Protein AF-A0A6I3BNY4-F1 (afdb_monomer)

Mean predicted aligned error: 3.87 Å

Sequence (80 aa):
ISPRTGDLELDGLISLEELQESIGVSLPEGPYETLSGFIMHFLGRIAVEHDVVRVNGARFTIISMSGKRVGQVLVARDEI

Structure (mmCIF, N/CA/C/O backbone):
data_AF-A0A6I3BNY4-F1
#
_entry.id   AF-A0A6I3BNY4-F1
#
loop_
_atom_site.group_PDB
_atom_site.id
_atom_site.type_symbol
_atom_site.label_atom_id
_atom_site.label_alt_id
_atom_site.label_comp_id
_atom_site.label_asym_id
_atom_site.label_entity_id
_atom_site.label_seq_id
_atom_site.pdbx_PDB_ins_code
_atom_site.Cartn_x
_atom_site.Cartn_y
_atom_site.Cartn_z
_atom_site.occupancy
_atom_site.B_iso_or_equiv
_atom_site.auth_seq_id
_atom_site.auth_comp_id
_atom_site.auth_asym_id
_atom_site.auth_atom_id
_atom_site.pdbx_PDB_model_num
ATOM 1 N N . ILE A 1 1 ? 5.959 -15.581 -4.246 1.00 55.09 1 ILE A N 1
ATOM 2 C CA . ILE A 1 1 ? 6.440 -14.712 -5.346 1.00 55.09 1 ILE A CA 1
ATOM 3 C C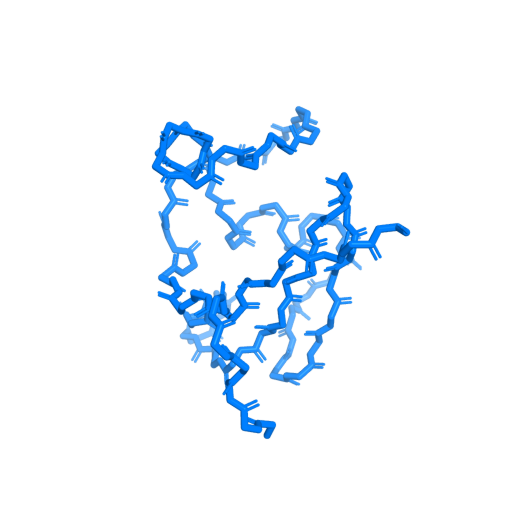 . ILE A 1 1 ? 7.832 -14.267 -4.929 1.00 55.09 1 ILE A C 1
ATOM 5 O O . ILE A 1 1 ? 7.934 -13.690 -3.857 1.00 55.09 1 ILE A O 1
ATOM 9 N N . SER A 1 2 ? 8.892 -14.629 -5.655 1.00 56.22 2 SER A N 1
ATOM 10 C CA . SER A 1 2 ? 10.232 -14.126 -5.319 1.00 56.22 2 SER A CA 1
ATOM 11 C C . SER A 1 2 ? 10.301 -12.648 -5.712 1.00 56.22 2 SER A C 1
ATOM 13 O O . SER A 1 2 ? 9.953 -12.354 -6.860 1.00 56.22 2 SER A O 1
ATOM 15 N N . PRO A 1 3 ? 10.695 -11.730 -4.811 1.00 55.09 3 PRO A N 1
ATOM 16 C CA . PRO A 1 3 ? 10.873 -10.330 -5.175 1.00 55.09 3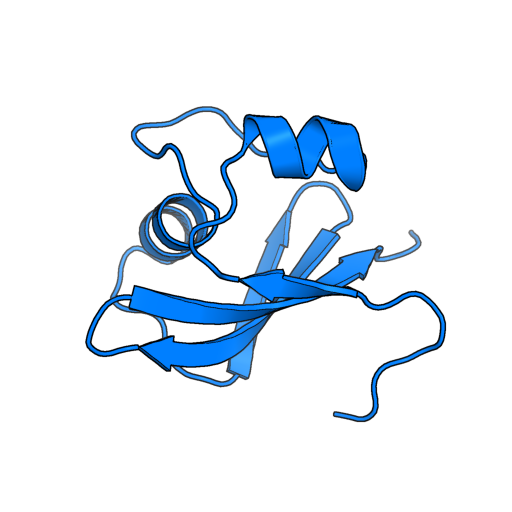 PRO A CA 1
ATOM 17 C C . PRO A 1 3 ? 11.918 -10.244 -6.287 1.00 55.09 3 PRO A C 1
ATOM 19 O O . PRO A 1 3 ? 12.979 -10.872 -6.210 1.00 55.09 3 PRO A O 1
ATOM 22 N N . ARG A 1 4 ? 11.594 -9.524 -7.361 1.00 66.38 4 ARG A N 1
ATOM 23 C CA . ARG A 1 4 ? 12.580 -9.206 -8.397 1.00 66.38 4 ARG A CA 1
ATOM 24 C C . ARG A 1 4 ? 13.450 -8.061 -7.891 1.00 66.38 4 ARG A C 1
ATOM 26 O O . ARG A 1 4 ? 13.007 -7.253 -7.077 1.00 66.38 4 ARG A O 1
ATOM 33 N N . THR A 1 5 ? 14.683 -7.975 -8.378 1.00 63.50 5 THR A N 1
ATOM 34 C CA . THR A 1 5 ? 15.559 -6.826 -8.124 1.00 63.50 5 THR A CA 1
ATOM 35 C C . THR A 1 5 ? 14.831 -5.544 -8.543 1.00 63.50 5 THR A C 1
ATOM 37 O O . THR A 1 5 ? 14.608 -5.342 -9.733 1.00 63.50 5 THR A O 1
ATOM 40 N N . GLY A 1 6 ? 14.422 -4.721 -7.573 1.00 73.81 6 GLY A N 1
ATOM 41 C CA . GLY A 1 6 ? 13.662 -3.484 -7.799 1.00 73.81 6 GLY A CA 1
ATOM 42 C C . GLY A 1 6 ? 12.227 -3.475 -7.257 1.00 73.81 6 GLY A C 1
ATOM 43 O O . GLY A 1 6 ? 11.619 -2.407 -7.234 1.00 73.81 6 GLY A O 1
ATOM 44 N N . ASP A 1 7 ? 11.696 -4.609 -6.788 1.00 86.44 7 ASP A N 1
ATOM 45 C CA . ASP A 1 7 ? 10.432 -4.619 -6.046 1.00 86.44 7 ASP A CA 1
ATOM 46 C C . ASP A 1 7 ? 10.674 -4.109 -4.604 1.00 86.44 7 ASP A C 1
ATOM 48 O O . ASP A 1 7 ? 11.670 -4.467 -3.969 1.00 86.44 7 ASP A O 1
ATOM 52 N N . LEU A 1 8 ? 9.771 -3.274 -4.085 1.00 92.69 8 LEU A N 1
ATOM 53 C CA . LEU A 1 8 ? 9.851 -2.664 -2.753 1.00 92.69 8 LEU A CA 1
ATOM 54 C C . LEU A 1 8 ? 8.727 -3.189 -1.863 1.00 92.69 8 LEU A C 1
ATOM 56 O O . LEU A 1 8 ? 7.571 -3.193 -2.274 1.00 92.69 8 LEU A O 1
ATOM 60 N N . GLU A 1 9 ? 9.048 -3.603 -0.641 1.00 95.50 9 GLU A N 1
ATOM 61 C CA . GLU A 1 9 ? 8.045 -3.951 0.368 1.00 95.50 9 GLU A CA 1
ATOM 62 C C . GLU A 1 9 ? 7.783 -2.743 1.272 1.00 95.50 9 GLU A C 1
ATOM 64 O O . GLU A 1 9 ? 8.723 -2.138 1.788 1.00 95.50 9 GLU A O 1
ATOM 69 N N . LEU A 1 10 ? 6.511 -2.374 1.421 1.00 96.75 10 LEU A N 1
ATOM 70 C CA . LEU A 1 10 ? 6.069 -1.181 2.140 1.00 96.75 10 LEU A CA 1
ATOM 71 C C . LEU A 1 10 ? 4.952 -1.505 3.122 1.00 96.75 10 LEU A C 1
ATOM 73 O O . LEU A 1 10 ? 4.056 -2.299 2.820 1.00 96.75 10 LEU A O 1
ATOM 77 N N . ASP A 1 11 ? 4.940 -0.777 4.237 1.00 97.94 11 ASP A N 1
ATOM 78 C CA . ASP A 1 11 ? 3.809 -0.775 5.158 1.00 97.94 11 ASP A CA 1
ATOM 79 C C . ASP A 1 11 ? 2.586 -0.118 4.497 1.00 97.94 11 ASP A C 1
ATOM 81 O O . ASP A 1 11 ? 2.672 0.956 3.899 1.00 97.94 11 ASP A O 1
ATOM 85 N N . GLY A 1 12 ? 1.419 -0.748 4.613 1.00 97.75 12 GLY A N 1
ATOM 86 C CA . GLY A 1 12 ? 0.158 -0.246 4.078 1.00 97.75 12 GLY A CA 1
ATOM 87 C C . GLY A 1 12 ? -0.299 1.076 4.707 1.00 97.75 12 GLY A C 1
ATOM 88 O O . GLY A 1 12 ? -1.198 1.720 4.167 1.00 97.75 12 GLY A O 1
ATOM 89 N N . LEU A 1 13 ? 0.290 1.504 5.825 1.00 98.00 13 LEU A N 1
ATOM 90 C CA . LEU A 1 13 ? 0.052 2.806 6.446 1.00 98.00 13 LEU A CA 1
ATOM 91 C C . LEU A 1 13 ? 0.935 3.929 5.894 1.00 98.00 13 LEU A C 1
ATOM 93 O O . LEU A 1 13 ? 0.722 5.068 6.306 1.00 98.00 13 LEU A O 1
ATOM 97 N N . ILE A 1 14 ? 1.863 3.651 4.966 1.00 97.44 14 ILE A N 1
ATOM 98 C CA . ILE A 1 14 ? 2.617 4.708 4.276 1.00 97.44 14 ILE A CA 1
ATOM 99 C C . ILE A 1 14 ? 1.642 5.736 3.689 1.00 97.44 14 ILE A C 1
ATOM 101 O O . ILE A 1 14 ? 0.619 5.366 3.089 1.00 97.44 14 ILE A O 1
ATOM 105 N N . SER A 1 15 ? 1.929 7.021 3.904 1.00 97.56 15 SER A N 1
ATOM 106 C CA . SER A 1 15 ? 1.111 8.096 3.346 1.00 97.56 15 SER A CA 1
ATOM 107 C C . SER A 1 15 ? 1.290 8.155 1.830 1.00 97.56 15 SER A C 1
ATOM 109 O O . SER A 1 15 ? 2.320 7.748 1.288 1.00 97.56 15 SER A O 1
ATOM 111 N N . LEU A 1 16 ? 0.283 8.655 1.113 1.00 96.25 16 LEU A N 1
ATOM 112 C CA . LEU A 1 16 ? 0.401 8.805 -0.340 1.00 96.25 16 LEU A CA 1
ATOM 113 C C . LEU A 1 16 ? 1.420 9.873 -0.749 1.00 96.25 16 LEU A C 1
ATOM 115 O O . LEU A 1 16 ? 2.036 9.749 -1.805 1.00 96.25 16 LEU A O 1
ATOM 119 N N . GLU A 1 17 ? 1.623 10.877 0.100 1.00 95.81 17 GLU A N 1
ATOM 120 C CA . GLU A 1 17 ? 2.675 11.880 -0.063 1.00 95.81 17 GLU A CA 1
ATOM 121 C C . GLU A 1 17 ? 4.060 11.226 0.018 1.00 95.81 17 GLU A C 1
ATOM 123 O O . GLU A 1 17 ? 4.842 11.324 -0.924 1.00 95.81 17 GLU A O 1
ATOM 128 N N . GLU A 1 18 ? 4.325 10.446 1.069 1.00 95.25 18 GLU A N 1
ATOM 129 C CA . GLU A 1 18 ? 5.602 9.748 1.245 1.00 95.25 18 GLU A CA 1
ATOM 130 C C . GLU A 1 18 ? 5.839 8.693 0.153 1.00 95.25 18 GLU A C 1
ATOM 132 O O . GLU A 1 18 ? 6.961 8.544 -0.337 1.00 95.25 18 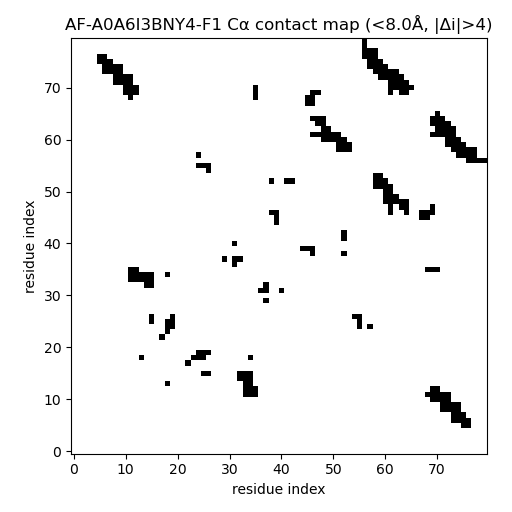GLU A O 1
ATOM 137 N N . LEU A 1 19 ? 4.785 7.989 -0.280 1.00 93.62 19 LEU A N 1
ATOM 138 C CA . LEU A 1 19 ? 4.840 7.065 -1.415 1.00 93.62 19 LEU A CA 1
ATOM 139 C C . LEU A 1 19 ? 5.292 7.784 -2.696 1.00 93.62 19 LEU A C 1
ATOM 141 O O . LEU A 1 19 ? 6.147 7.281 -3.434 1.00 93.62 19 LEU A O 1
ATOM 145 N N . GLN A 1 20 ? 4.738 8.967 -2.958 1.00 93.19 20 GLN A N 1
ATOM 146 C CA . GLN A 1 20 ? 5.110 9.775 -4.111 1.00 93.19 20 GLN A CA 1
ATOM 147 C C . GLN A 1 20 ? 6.543 10.303 -3.991 1.00 93.19 20 GLN A C 1
ATOM 149 O O . GLN A 1 20 ? 7.299 10.204 -4.956 1.00 93.19 20 GLN A O 1
ATOM 154 N N . GLU A 1 21 ? 6.939 10.830 -2.835 1.00 92.50 21 GLU A N 1
ATOM 155 C CA . GLU A 1 21 ? 8.268 11.412 -2.622 1.00 92.50 21 GLU A CA 1
ATOM 156 C C . GLU A 1 21 ? 9.386 10.364 -2.656 1.00 92.50 21 GLU A C 1
ATOM 158 O O . GLU A 1 21 ? 10.417 10.568 -3.298 1.00 92.50 21 GLU A O 1
ATOM 163 N N . SER A 1 22 ? 9.171 9.220 -2.004 1.00 86.88 22 SER A N 1
ATOM 164 C CA . SER A 1 22 ? 10.203 8.195 -1.815 1.00 86.88 22 SER A CA 1
ATOM 165 C C . SER A 1 22 ? 10.298 7.223 -2.989 1.00 86.88 22 SER A C 1
ATOM 167 O O . SER A 1 22 ? 11.367 6.678 -3.265 1.00 86.88 22 SER A O 1
ATOM 169 N N . ILE A 1 23 ? 9.179 6.975 -3.679 1.00 84.44 23 ILE A N 1
ATOM 170 C CA . ILE A 1 23 ? 9.059 5.894 -4.675 1.00 84.44 23 ILE A CA 1
ATOM 171 C C . ILE A 1 23 ? 8.660 6.435 -6.049 1.00 84.44 23 ILE A C 1
ATOM 173 O O . ILE A 1 23 ? 8.746 5.722 -7.053 1.00 84.44 23 ILE A O 1
ATOM 177 N N . GLY A 1 24 ? 8.260 7.706 -6.138 1.00 88.38 24 GLY A N 1
ATOM 178 C CA . GLY A 1 24 ? 7.870 8.351 -7.389 1.00 88.38 24 GLY A CA 1
ATOM 179 C C . GLY A 1 24 ? 6.580 7.789 -7.980 1.00 88.38 24 GLY A C 1
ATOM 180 O O . GLY A 1 24 ? 6.378 7.896 -9.188 1.00 88.38 24 GLY A O 1
ATOM 181 N N . VAL A 1 25 ? 5.742 7.136 -7.167 1.00 88.19 25 VAL A N 1
ATOM 182 C CA . VAL A 1 25 ? 4.445 6.612 -7.605 1.00 88.19 25 VAL A CA 1
ATOM 183 C C . VAL A 1 25 ? 3.356 7.570 -7.153 1.00 88.19 25 VAL A C 1
ATOM 185 O O . VAL A 1 25 ? 3.085 7.694 -5.964 1.00 88.19 25 VAL A O 1
ATOM 188 N N . SER A 1 26 ? 2.726 8.231 -8.120 1.00 89.88 26 SER A N 1
ATOM 189 C CA . SER A 1 26 ? 1.548 9.061 -7.879 1.00 89.88 26 SER A CA 1
ATOM 190 C C . SER A 1 26 ? 0.288 8.228 -8.086 1.00 89.88 26 SER A C 1
ATOM 192 O O . SER A 1 26 ? 0.174 7.484 -9.067 1.00 89.88 26 SER A O 1
ATOM 194 N N . LEU A 1 27 ? -0.653 8.339 -7.156 1.00 93.44 27 LEU A N 1
ATOM 195 C CA . LEU A 1 27 ? -1.949 7.671 -7.205 1.00 93.44 27 LEU A CA 1
ATOM 196 C C . LEU A 1 27 ? -3.051 8.696 -7.503 1.00 93.44 27 LEU A C 1
ATOM 198 O O . LEU A 1 27 ? -2.834 9.890 -7.301 1.00 93.44 27 LEU A O 1
ATOM 202 N N . PRO A 1 28 ? -4.224 8.262 -8.000 1.00 93.56 28 PRO A N 1
ATOM 203 C CA . PRO A 1 28 ? -5.374 9.148 -8.143 1.00 93.56 28 PRO A CA 1
ATOM 204 C C . PRO A 1 28 ? -5.716 9.866 -6.827 1.00 93.56 28 PRO A C 1
ATOM 206 O O . PRO A 1 28 ? -5.372 9.392 -5.747 1.00 93.56 28 PRO A O 1
ATOM 209 N N . GLU A 1 29 ? -6.413 10.998 -6.909 1.00 92.81 29 GLU A N 1
ATOM 210 C CA . GLU A 1 29 ? -6.981 11.644 -5.722 1.00 92.81 29 GLU A CA 1
ATOM 211 C C . GLU A 1 29 ? -8.245 10.906 -5.248 1.00 92.81 29 GLU A C 1
ATOM 213 O O . GLU A 1 29 ? -8.949 10.257 -6.032 1.00 92.81 29 GLU A O 1
A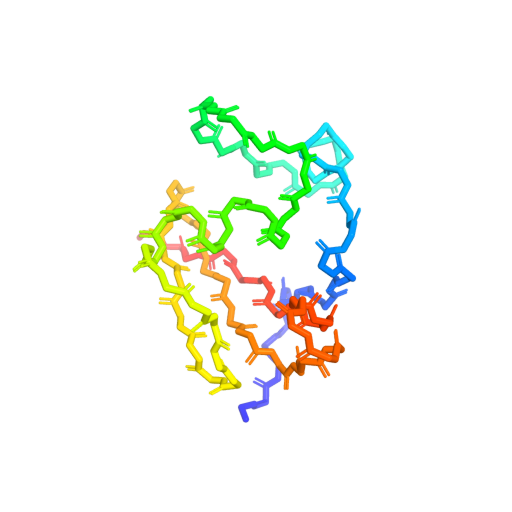TOM 218 N N . GLY A 1 30 ? -8.564 11.007 -3.957 1.00 95.25 30 GLY A N 1
ATOM 219 C CA . GLY A 1 30 ? -9.789 10.438 -3.402 1.00 95.25 30 GLY A CA 1
ATOM 220 C C . GLY A 1 30 ? -9.863 10.498 -1.876 1.00 95.25 30 GLY A C 1
ATOM 221 O O . GLY A 1 30 ? -9.027 11.137 -1.240 1.00 95.25 30 GLY A O 1
ATOM 222 N N . PRO A 1 31 ? -10.875 9.853 -1.264 1.00 96.88 31 PRO A N 1
ATOM 223 C CA . PRO A 1 31 ? -11.110 9.894 0.180 1.00 96.88 31 PRO A CA 1
ATOM 224 C C . PRO A 1 31 ? -10.183 8.921 0.934 1.00 96.88 31 PRO A C 1
ATOM 226 O O . PRO A 1 31 ? -10.644 8.044 1.667 1.00 96.88 31 PRO A O 1
ATOM 229 N N . TYR A 1 32 ? -8.878 9.024 0.702 1.00 97.06 32 TYR A N 1
ATOM 230 C CA . TYR A 1 32 ? -7.850 8.168 1.282 1.00 97.06 32 TYR A CA 1
ATOM 231 C C . TYR A 1 32 ? -6.531 8.928 1.423 1.00 97.06 32 TYR A C 1
ATOM 233 O O . TYR A 1 32 ? -6.206 9.790 0.616 1.00 97.06 32 TYR A O 1
ATOM 241 N N . GLU A 1 33 ? -5.757 8.566 2.442 1.00 97.25 33 GLU A N 1
ATOM 242 C CA . GLU A 1 33 ? -4.483 9.228 2.765 1.00 97.25 33 GLU A CA 1
ATOM 243 C C . GLU A 1 33 ? -3.307 8.244 2.808 1.00 97.25 33 GLU A C 1
ATOM 245 O O . GLU A 1 33 ? -2.150 8.649 2.737 1.00 97.25 33 GLU A O 1
ATOM 250 N N . THR A 1 34 ? -3.598 6.941 2.893 1.00 98.31 34 THR A N 1
ATOM 251 C CA . THR A 1 34 ? -2.605 5.864 2.981 1.00 98.31 34 THR A CA 1
ATOM 252 C C . THR A 1 34 ? -2.760 4.863 1.848 1.00 98.31 34 THR A C 1
ATOM 254 O O . THR A 1 34 ? -3.836 4.738 1.250 1.00 98.31 34 THR A O 1
ATOM 257 N N . LEU A 1 35 ? -1.710 4.078 1.602 1.00 97.81 35 LEU A N 1
ATOM 258 C CA . LEU A 1 35 ? -1.741 3.017 0.597 1.00 97.81 35 LEU A CA 1
ATOM 259 C C . LEU A 1 35 ? -2.848 1.982 0.874 1.00 97.81 35 LEU A C 1
ATOM 261 O O . LEU A 1 35 ? -3.559 1.573 -0.043 1.00 97.81 35 LEU A O 1
ATOM 265 N N . SER A 1 36 ? -3.065 1.604 2.136 1.00 98.38 36 SER A N 1
ATOM 266 C CA . SER A 1 36 ? -4.166 0.721 2.532 1.00 98.38 36 SER A CA 1
ATOM 267 C C . SER A 1 36 ? -5.523 1.347 2.221 1.00 98.38 36 SER A C 1
ATOM 269 O O . SER A 1 36 ? -6.421 0.629 1.783 1.00 98.38 36 SER A O 1
ATOM 271 N N . GLY A 1 37 ? -5.702 2.647 2.474 1.00 98.38 37 GLY A N 1
ATOM 272 C CA . GLY A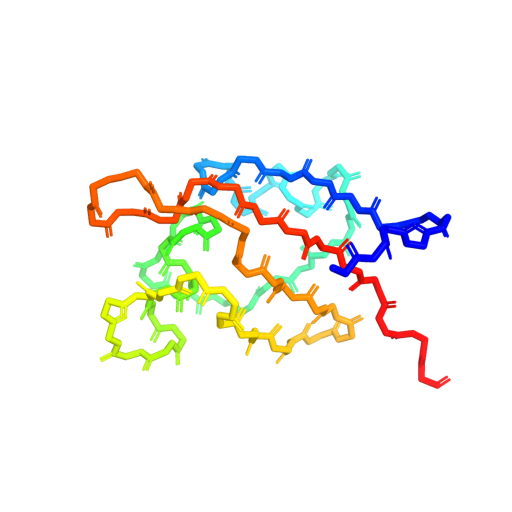 1 37 ? -6.949 3.352 2.174 1.00 98.38 37 GLY A CA 1
ATOM 273 C C . GLY A 1 37 ? -7.237 3.363 0.675 1.00 98.38 37 GLY A C 1
ATOM 274 O O . GLY A 1 37 ? -8.335 2.992 0.258 1.00 98.38 37 GLY A O 1
ATOM 275 N N . PHE A 1 38 ? -6.222 3.690 -0.126 1.00 98.31 38 PHE A N 1
ATOM 276 C CA . PHE A 1 38 ? -6.303 3.649 -1.582 1.00 98.31 38 PHE A CA 1
ATOM 277 C C . PHE A 1 38 ? -6.675 2.253 -2.099 1.00 98.31 38 PHE A C 1
ATOM 279 O O . PHE A 1 38 ? -7.648 2.120 -2.838 1.00 98.31 38 PHE A O 1
ATOM 286 N N . ILE A 1 39 ? -5.951 1.205 -1.688 1.00 98.25 39 ILE A N 1
ATOM 287 C CA . ILE A 1 39 ? -6.185 -0.174 -2.153 1.00 98.25 39 ILE A CA 1
ATOM 288 C C . ILE A 1 39 ? -7.620 -0.615 -1.847 1.00 98.25 39 ILE A C 1
ATOM 290 O O . ILE A 1 39 ? -8.308 -1.147 -2.716 1.00 98.25 39 ILE A O 1
ATOM 294 N N . MET A 1 40 ? -8.088 -0.373 -0.622 1.00 97.94 40 MET A N 1
ATOM 295 C CA . MET A 1 40 ? -9.443 -0.738 -0.200 1.00 97.94 40 MET A CA 1
ATOM 296 C C . MET A 1 40 ? -10.509 0.014 -0.999 1.00 97.94 40 MET A C 1
ATOM 298 O O . MET A 1 40 ? -11.504 -0.579 -1.418 1.00 97.94 40 MET A O 1
ATOM 302 N N . HIS A 1 41 ? -10.290 1.312 -1.233 1.00 98.06 41 HIS A N 1
ATOM 303 C CA . HIS A 1 41 ? -11.182 2.135 -2.040 1.00 98.06 41 HIS A CA 1
ATOM 304 C C . HIS A 1 41 ? -11.230 1.649 -3.493 1.00 98.06 41 HIS A C 1
ATOM 306 O O . HIS A 1 41 ? -12.313 1.461 -4.038 1.00 98.06 41 HIS A O 1
ATOM 312 N N . PHE A 1 42 ? -10.068 1.375 -4.090 1.00 97.69 42 PHE A N 1
ATOM 313 C CA . PHE A 1 42 ? -9.945 0.878 -5.458 1.00 97.69 42 PHE A CA 1
ATOM 314 C C . PHE A 1 42 ? -10.643 -0.476 -5.648 1.00 97.69 42 PHE A C 1
ATOM 316 O O . PHE A 1 42 ? -11.323 -0.693 -6.648 1.00 97.69 42 PHE A O 1
ATOM 323 N N . LEU A 1 43 ? -10.498 -1.390 -4.684 1.00 97.62 43 LEU A N 1
ATOM 324 C CA . LEU A 1 43 ? -11.122 -2.713 -4.741 1.00 97.62 43 LEU A CA 1
ATOM 325 C C . LEU A 1 43 ? -12.628 -2.689 -4.437 1.00 97.62 43 LEU A C 1
ATOM 327 O O . LEU A 1 43 ? -13.334 -3.625 -4.811 1.00 97.62 43 LEU A O 1
ATOM 331 N N . GLY A 1 44 ? -13.120 -1.678 -3.714 1.00 97.81 44 GLY A N 1
ATOM 332 C CA . GLY A 1 44 ? -14.514 -1.604 -3.263 1.00 97.81 44 GLY A CA 1
ATOM 333 C C . GLY A 1 44 ? -14.897 -2.670 -2.224 1.00 97.81 44 GLY A C 1
ATOM 334 O O . GLY A 1 44 ? -16.080 -2.925 -2.002 1.00 97.81 44 GLY A O 1
ATOM 335 N N . ARG A 1 45 ? -13.910 -3.322 -1.595 1.00 98.00 45 ARG A N 1
ATOM 336 C CA . ARG A 1 45 ? -14.090 -4.368 -0.576 1.00 98.00 45 ARG A CA 1
ATOM 337 C C . ARG A 1 45 ? -12.894 -4.431 0.370 1.00 98.00 45 ARG A C 1
ATOM 339 O O . ARG A 1 45 ? -11.855 -3.836 0.102 1.00 98.00 45 ARG A O 1
ATOM 346 N N . ILE A 1 46 ? -13.020 -5.222 1.441 1.00 98.00 46 ILE A N 1
ATOM 347 C CA . ILE A 1 46 ? -11.860 -5.606 2.254 1.00 98.00 46 ILE A CA 1
ATOM 348 C C . ILE A 1 46 ? -10.886 -6.403 1.367 1.00 98.00 46 ILE A C 1
ATOM 350 O O . ILE A 1 46 ? -11.285 -7.373 0.713 1.00 98.00 46 ILE A O 1
ATOM 354 N N . ALA A 1 47 ? -9.631 -5.959 1.320 1.00 98.38 47 ALA A N 1
ATOM 355 C CA . ALA A 1 47 ? -8.546 -6.627 0.617 1.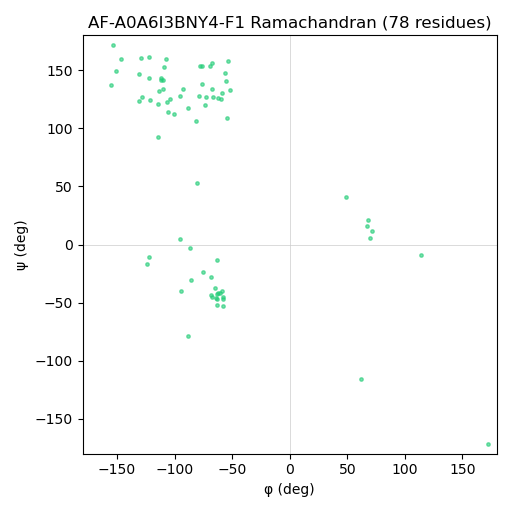00 98.38 47 ALA A CA 1
ATOM 356 C C . ALA A 1 47 ? -8.205 -7.964 1.284 1.00 98.38 47 ALA A C 1
ATOM 358 O O . ALA A 1 47 ? -8.446 -8.165 2.476 1.00 98.38 47 ALA A O 1
ATOM 359 N N . VAL A 1 48 ? -7.619 -8.869 0.514 1.00 98.50 48 VAL A N 1
ATOM 360 C CA . VAL A 1 48 ? -7.075 -10.135 1.004 1.00 98.50 48 VAL A CA 1
ATOM 361 C C . VAL A 1 48 ? -5.643 -10.308 0.514 1.00 98.50 48 VAL A C 1
ATOM 363 O O . VAL A 1 48 ? -5.215 -9.659 -0.441 1.00 98.50 48 VAL A O 1
ATOM 366 N N . GLU A 1 49 ? -4.889 -11.181 1.179 1.00 98.56 49 GLU A N 1
ATOM 367 C CA . GLU A 1 49 ? -3.543 -11.537 0.732 1.00 98.56 49 GLU A CA 1
ATOM 368 C C . GLU A 1 49 ? -3.569 -12.036 -0.715 1.00 98.56 49 GLU A C 1
ATOM 370 O O . GLU A 1 49 ? -4.491 -12.735 -1.137 1.00 98.56 49 GLU A O 1
ATOM 375 N N . HIS A 1 50 ? -2.547 -11.642 -1.471 1.00 98.06 50 HIS A N 1
ATOM 376 C CA . HIS A 1 50 ? -2.387 -11.895 -2.902 1.00 98.06 50 HIS A CA 1
ATOM 377 C C . HIS A 1 50 ? -3.352 -11.153 -3.835 1.00 98.06 50 HIS A C 1
ATOM 379 O O . HIS A 1 50 ? -3.261 -11.348 -5.049 1.00 98.06 50 HIS A O 1
ATOM 385 N N . ASP A 1 51 ? -4.198 -10.251 -3.325 1.00 98.44 51 ASP A N 1
ATOM 386 C CA . ASP A 1 51 ? -4.820 -9.246 -4.187 1.00 98.44 51 ASP A CA 1
ATOM 387 C C . ASP A 1 51 ? -3.740 -8.445 -4.934 1.00 98.44 5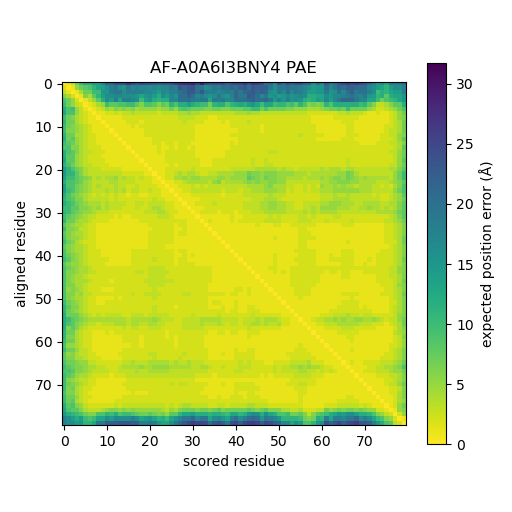1 ASP A C 1
ATOM 389 O O . ASP A 1 51 ? -2.636 -8.207 -4.428 1.00 98.44 51 ASP A O 1
ATOM 393 N N . VAL A 1 52 ? -4.070 -8.018 -6.156 1.00 97.81 52 VAL A N 1
ATOM 394 C CA . VAL A 1 52 ? -3.185 -7.211 -6.998 1.00 97.81 52 VAL A CA 1
ATOM 395 C C . VAL A 1 52 ? -3.941 -6.002 -7.532 1.00 97.81 52 VAL A C 1
ATOM 397 O O . VAL A 1 52 ? -4.949 -6.148 -8.220 1.00 97.81 52 VAL A O 1
ATOM 400 N N . VAL A 1 53 ? -3.410 -4.810 -7.267 1.00 96.75 53 VAL A N 1
ATOM 401 C CA . VAL A 1 53 ? -3.878 -3.542 -7.839 1.00 96.75 53 VAL A CA 1
ATOM 402 C C . VAL A 1 53 ? -2.828 -3.026 -8.816 1.00 96.75 53 VAL A C 1
ATOM 404 O O . VAL A 1 53 ? -1.637 -3.022 -8.507 1.00 96.75 53 VAL A O 1
ATOM 407 N N . ARG A 1 54 ? -3.256 -2.598 -10.008 1.00 95.56 54 ARG A N 1
ATOM 408 C CA . ARG A 1 54 ? -2.384 -1.980 -11.016 1.00 95.56 54 ARG A CA 1
ATOM 409 C C . ARG A 1 54 ? -2.892 -0.590 -11.351 1.00 95.56 54 ARG A C 1
ATOM 411 O O . ARG A 1 54 ? -4.049 -0.438 -11.733 1.00 95.56 54 ARG A O 1
ATOM 418 N N . VAL A 1 55 ? -2.028 0.405 -11.211 1.00 93.19 55 VAL A N 1
ATOM 419 C CA . VAL A 1 55 ? -2.360 1.812 -11.449 1.00 93.19 55 VAL A CA 1
ATOM 420 C C . VAL A 1 55 ? -1.088 2.576 -11.794 1.00 93.19 55 VAL A C 1
ATOM 422 O O . VAL A 1 55 ? -0.049 2.346 -11.184 1.00 93.19 55 VAL A O 1
ATOM 425 N N . ASN A 1 56 ? -1.154 3.462 -12.790 1.00 89.38 56 ASN A N 1
ATOM 426 C CA . ASN A 1 56 ? -0.057 4.361 -13.175 1.00 89.38 56 ASN A CA 1
ATOM 427 C C . ASN A 1 56 ? 1.312 3.670 -13.356 1.00 89.38 56 ASN A C 1
ATOM 429 O O . ASN A 1 56 ? 2.341 4.190 -12.936 1.00 89.38 56 ASN A O 1
ATOM 433 N N . GLY A 1 57 ? 1.328 2.476 -13.960 1.00 88.75 57 GLY A N 1
ATOM 434 C CA . GLY A 1 57 ? 2.563 1.711 -14.181 1.00 88.75 57 GLY A CA 1
ATOM 435 C C . GLY A 1 57 ? 3.170 1.099 -12.912 1.00 88.75 57 GLY A C 1
ATOM 436 O O . GLY A 1 57 ? 4.300 0.622 -12.943 1.00 88.75 57 GLY A O 1
ATOM 437 N N . ALA A 1 58 ? 2.442 1.091 -11.795 1.00 92.38 58 ALA A N 1
ATOM 438 C CA . ALA A 1 58 ? 2.811 0.395 -10.571 1.00 92.38 58 ALA A CA 1
ATOM 439 C C . ALA A 1 58 ? 1.860 -0.778 -10.305 1.00 92.38 58 ALA A C 1
ATOM 441 O O . ALA A 1 58 ? 0.649 -0.701 -10.534 1.00 92.38 58 ALA A O 1
ATOM 442 N N . ARG A 1 59 ? 2.422 -1.865 -9.781 1.00 95.00 59 ARG A N 1
ATOM 443 C CA . ARG A 1 59 ? 1.712 -3.053 -9.319 1.00 95.00 59 ARG A CA 1
ATOM 444 C C . ARG A 1 59 ? 1.889 -3.191 -7.817 1.00 95.00 59 ARG A C 1
ATOM 446 O O . ARG A 1 59 ? 3.003 -3.386 -7.344 1.00 95.00 59 ARG A O 1
ATOM 453 N N . PHE A 1 60 ? 0.777 -3.187 -7.100 1.00 96.88 60 PHE A N 1
ATOM 454 C CA . PHE A 1 60 ? 0.691 -3.373 -5.659 1.00 96.88 60 PHE A CA 1
ATOM 455 C C . PHE A 1 60 ? 0.157 -4.771 -5.382 1.00 96.88 60 PHE A C 1
ATOM 457 O O . PHE A 1 60 ? -0.979 -5.077 -5.737 1.00 96.88 60 PHE A O 1
ATOM 464 N N . THR A 1 61 ? 0.975 -5.629 -4.785 1.00 97.88 61 THR A N 1
ATOM 465 C CA . THR A 1 61 ? 0.576 -6.977 -4.367 1.00 97.88 61 THR A CA 1
ATOM 466 C C . THR A 1 61 ? 0.446 -6.996 -2.856 1.00 97.88 61 THR A C 1
ATOM 468 O O . THR A 1 61 ? 1.408 -6.683 -2.159 1.00 97.88 61 THR A O 1
ATOM 471 N N . ILE A 1 62 ? -0.722 -7.367 -2.343 1.00 98.50 62 ILE A N 1
ATOM 472 C CA . ILE A 1 62 ? -0.943 -7.448 -0.900 1.00 98.50 62 ILE A CA 1
ATOM 473 C C . ILE A 1 62 ? -0.207 -8.690 -0.390 1.00 98.50 62 ILE A C 1
ATOM 475 O O . ILE A 1 62 ? -0.485 -9.808 -0.828 1.00 98.50 62 ILE A O 1
ATOM 479 N N . ILE A 1 63 ? 0.745 -8.490 0.517 1.00 98.44 63 ILE A N 1
ATOM 480 C CA . ILE A 1 63 ? 1.553 -9.564 1.104 1.00 98.44 63 ILE A CA 1
ATOM 481 C C . ILE A 1 63 ? 0.948 -10.037 2.416 1.00 98.44 63 ILE A C 1
ATOM 483 O O . ILE A 1 63 ? 0.913 -11.238 2.661 1.00 98.44 63 ILE A O 1
ATOM 487 N N . SER A 1 64 ? 0.448 -9.113 3.235 1.00 98.62 64 SER A N 1
ATOM 488 C CA . SER A 1 64 ? -0.182 -9.453 4.508 1.00 98.62 64 SER A CA 1
ATOM 489 C C . SER A 1 64 ? -1.322 -8.510 4.868 1.00 98.62 64 SER A C 1
ATOM 491 O O . SER A 1 64 ? -1.399 -7.372 4.394 1.00 98.62 64 SER A O 1
ATOM 493 N N . MET A 1 65 ? -2.196 -8.983 5.754 1.00 98.50 65 MET A N 1
ATOM 494 C CA . MET A 1 65 ? -3.258 -8.191 6.373 1.00 98.50 65 MET A CA 1
ATOM 495 C C . MET A 1 65 ? -2.992 -7.987 7.870 1.00 98.50 65 MET A C 1
ATOM 497 O O . MET A 1 65 ? -2.572 -8.901 8.574 1.00 98.50 65 MET A O 1
ATOM 501 N N . SER A 1 66 ? -3.300 -6.796 8.387 1.00 97.06 66 SER A N 1
ATOM 502 C CA . SER A 1 66 ? -3.301 -6.478 9.820 1.00 97.06 66 SER A CA 1
ATOM 503 C C . SER A 1 66 ? -4.728 -6.159 10.267 1.00 97.06 66 SER A C 1
ATOM 505 O O . SER A 1 66 ? -5.233 -5.037 10.128 1.00 97.06 66 SER A O 1
ATOM 507 N N . GLY A 1 67 ? -5.434 -7.189 10.740 1.00 96.19 67 GLY A N 1
ATOM 508 C CA . GLY A 1 67 ? -6.871 -7.114 10.994 1.00 96.19 67 GLY A CA 1
ATOM 509 C C . GLY A 1 67 ? -7.644 -6.831 9.702 1.00 96.19 67 GLY A C 1
ATOM 510 O O . GLY A 1 67 ? -7.645 -7.646 8.787 1.00 96.19 67 GLY A O 1
ATOM 511 N N . LYS A 1 68 ? -8.308 -5.671 9.623 1.00 95.50 68 LYS A N 1
ATO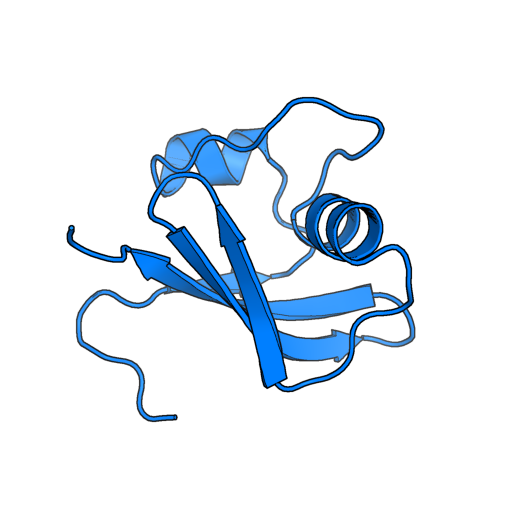M 512 C CA . LYS A 1 68 ? -9.051 -5.230 8.424 1.00 95.50 68 LYS A CA 1
ATOM 513 C C . LYS A 1 68 ? -8.249 -4.308 7.499 1.00 95.50 68 LYS A C 1
ATOM 515 O O . LYS A 1 68 ? -8.819 -3.775 6.553 1.00 95.50 68 LYS A O 1
ATOM 520 N N . ARG A 1 69 ? -6.970 -4.065 7.788 1.00 97.00 69 ARG A N 1
ATOM 521 C CA . ARG A 1 69 ? -6.105 -3.165 7.012 1.00 97.00 69 ARG A CA 1
ATOM 522 C C . ARG A 1 69 ? -5.067 -3.953 6.238 1.00 97.00 69 ARG A C 1
ATOM 524 O O . ARG A 1 69 ? -4.662 -5.028 6.675 1.00 97.00 69 ARG A O 1
ATOM 531 N N . VAL A 1 70 ? -4.616 -3.387 5.128 1.00 98.62 70 VAL A N 1
ATOM 532 C CA . VAL A 1 70 ? -3.451 -3.908 4.415 1.00 98.62 70 VAL A CA 1
ATOM 533 C C . VAL A 1 70 ? -2.225 -3.710 5.305 1.00 98.62 70 VAL A C 1
ATOM 535 O O . VAL A 1 70 ? -2.021 -2.616 5.826 1.00 98.62 70 VAL A O 1
ATOM 538 N N . GLY A 1 71 ? -1.478 -4.788 5.540 1.00 98.56 71 GLY A N 1
ATOM 539 C CA . GLY A 1 71 ? -0.273 -4.801 6.365 1.00 98.56 71 GLY A CA 1
ATOM 540 C C . GLY A 1 71 ? 0.955 -4.475 5.529 1.00 98.56 71 GLY A C 1
ATOM 541 O O . GLY A 1 71 ? 1.421 -3.348 5.552 1.00 98.56 71 GLY A O 1
ATOM 542 N N . GLN A 1 72 ? 1.456 -5.451 4.776 1.00 98.50 72 GLN A N 1
ATOM 543 C CA . GLN A 1 72 ? 2.596 -5.275 3.874 1.00 98.50 72 GLN A CA 1
ATOM 544 C C . GLN A 1 72 ? 2.156 -5.341 2.413 1.00 98.50 72 GLN A C 1
ATOM 546 O O . GLN A 1 72 ? 1.300 -6.153 2.041 1.00 98.50 72 GLN A O 1
ATOM 551 N N . VAL A 1 73 ? 2.764 -4.499 1.582 1.00 98.12 73 VAL A N 1
ATOM 552 C CA . VAL A 1 73 ? 2.510 -4.413 0.144 1.00 98.12 73 VAL A CA 1
ATOM 553 C C . VAL A 1 73 ? 3.821 -4.506 -0.611 1.00 98.12 73 VAL A C 1
ATOM 555 O O . VAL A 1 73 ? 4.733 -3.722 -0.378 1.00 98.12 73 VAL A O 1
ATOM 558 N N . LEU A 1 74 ? 3.888 -5.424 -1.570 1.00 96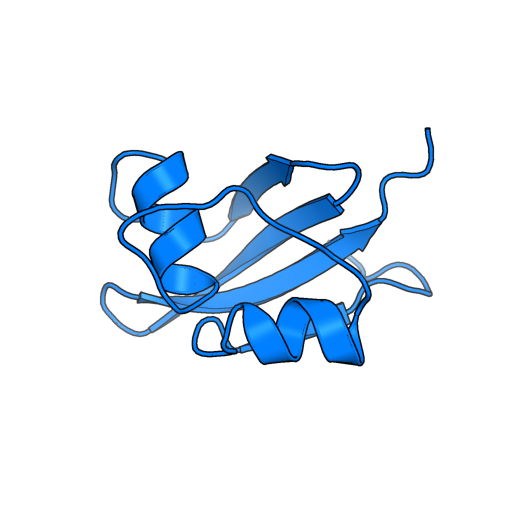.69 74 LEU A N 1
ATOM 559 C CA . LEU A 1 74 ? 4.972 -5.473 -2.538 1.00 96.69 74 LEU A CA 1
ATOM 560 C C . LEU A 1 74 ? 4.617 -4.587 -3.730 1.00 96.69 74 LEU A C 1
ATOM 562 O O . LEU A 1 74 ? 3.642 -4.847 -4.442 1.00 96.69 74 LEU A O 1
ATOM 566 N N . VAL A 1 75 ? 5.423 -3.560 -3.954 1.00 94.75 75 VAL A N 1
ATOM 567 C CA . VAL A 1 75 ? 5.298 -2.604 -5.048 1.00 94.75 75 VAL A CA 1
ATOM 568 C C . VAL A 1 75 ? 6.342 -2.912 -6.107 1.00 94.75 75 VAL A C 1
ATOM 570 O O . VAL A 1 75 ? 7.536 -2.948 -5.830 1.00 94.75 75 VAL A O 1
ATOM 573 N N . ALA A 1 76 ? 5.888 -3.106 -7.337 1.00 91.44 76 ALA A N 1
ATOM 574 C CA . ALA A 1 76 ? 6.740 -3.255 -8.508 1.00 91.44 76 ALA A CA 1
ATOM 575 C C . ALA A 1 76 ? 6.378 -2.178 -9.529 1.00 91.44 76 ALA A C 1
ATOM 577 O O . ALA A 1 76 ? 5.195 -1.887 -9.710 1.00 91.44 76 ALA A O 1
ATOM 578 N N . ARG A 1 77 ? 7.361 -1.627 -10.246 1.00 86.25 77 ARG A N 1
ATOM 579 C CA . ARG A 1 77 ? 7.058 -0.901 -11.485 1.00 86.25 77 ARG A CA 1
ATOM 580 C C . ARG A 1 77 ? 6.823 -1.918 -12.598 1.00 86.25 77 ARG A C 1
ATOM 582 O O . ARG A 1 77 ? 7.628 -2.829 -12.791 1.00 86.25 77 ARG A O 1
ATOM 589 N N . ASP A 1 78 ? 5.701 -1.798 -13.291 1.00 76.94 78 ASP A N 1
ATOM 590 C CA . ASP A 1 78 ? 5.521 -2.461 -14.575 1.00 76.94 78 ASP A CA 1
ATOM 591 C C . ASP A 1 78 ? 6.208 -1.568 -15.614 1.00 76.94 78 ASP A C 1
ATOM 593 O O . ASP A 1 78 ? 5.726 -0.480 -15.931 1.00 76.94 78 ASP A O 1
ATOM 597 N N . GLU A 1 79 ? 7.372 -1.999 -16.102 1.00 57.19 79 GLU A N 1
ATOM 598 C CA . GLU A 1 79 ? 7.908 -1.471 -17.357 1.00 57.19 79 GLU A CA 1
ATOM 599 C C . GLU A 1 79 ? 6.876 -1.775 -18.454 1.00 57.19 79 GLU A C 1
ATOM 601 O O . GLU A 1 79 ? 6.423 -2.918 -18.576 1.00 57.19 79 GLU A O 1
ATOM 606 N N . ILE A 1 80 ? 6.445 -0.738 -19.177 1.00 50.75 80 ILE A N 1
ATOM 607 C CA . ILE A 1 80 ? 5.606 -0.874 -20.377 1.00 50.75 80 ILE A CA 1
ATOM 608 C C . ILE A 1 80 ? 6.467 -1.429 -21.507 1.00 50.75 80 ILE A C 1
ATOM 610 O O . ILE A 1 80 ? 7.569 -0.869 -21.712 1.00 50.75 80 ILE A O 1
#

Foldseek 3Di:
DPDDVAKDKDFQQAFQVNCCVVVVDHDDDDPDGTNQRRVCVVVVHQDDAQDWDDDPQKIWGQHDDDVSTRGMIIIDGRDD

Solvent-accessible surface area (backbone atoms only — not comparable to full-atom values): 4728 Å² total; per-residue (Å²): 132,82,80,54,98,79,50,43,80,39,61,17,74,44,38,50,66,55,41,26,74,76,70,68,49,71,73,84,88,69,104,49,61,24,51,28,44,43,52,31,60,76,68,73,44,83,78,53,66,72,42,74,50,76,55,88,53,33,36,39,33,32,67,34,65,53,89,89,39,51,32,35,29,40,37,32,72,51,83,128

Nearest PDB structures (foldseek):
  3lae-assembly1_A  TM=8.750E-01  e=3.189E-06  Haemophilus influenzae
  3llb-assembly1_A  TM=8.949E-01  e=5.257E-06  Pseudomonas aeruginosa
  2p13-assembly1_B  TM=8.645E-01  e=5.957E-06  Nitrosomonas europaea
  4hg0-assembly1_A-2  TM=9.008E-01  e=9.821E-06  Escherichia coli K-12
  2pli-assembly2_D-2  TM=8.797E-01  e=1.261E-05  Neisseria meningitidis MC58

Radius of gyration: 11.5 Å; Cα contacts (8 Å, |Δi|>4): 140; chains: 1; bounding box: 30×27×31 Å

Secondary structure (DSSP, 8-state):
-PPPTT-EEEETT-BHHHHHHHH------SS-SBHHHHHHHHHTS---TT-EEEETTEEEEE--EETTEE-EEEEEE---

pLDDT: mean 91.73, std 11.59, range [50.75, 98.62]